Protein AF-A0A3D3V3V5-F1 (afdb_monomer)

Sequence (146 aa):
MSSFLRTRLEELLRICDLLNVEPDFNVVIVECETLKDFHSLTGRTYVIGAVYSKGIIVSQPFEVLRSKGVLEDVLLHELLHHIILLNFDLPSWMQEGLILYLTGAKPQKLSGRHKEYLLRFMREVSYEEIPLVVDRYRRRSDIESR

Secondary structure (DSSP, 8-state):
--HHHHHHHHHHHHHHHHHT-------EEEE-SSHHHHHHHH---TT--EEEETTEEEES-HHHHHHTT-HHHHHHHHHHHHHHHHHB---HHHHHHHHHHHTT--GGG--HHHHHHHHHHHHH--GGGHHHHHHTTBPPP--S--

Mean predicted aligned error: 4.62 Å

Radius of gyration: 15.77 Å; Cα contacts (8 Å, |Δi|>4): 153; chains: 1; bounding box: 37×40×43 Å

Foldseek 3Di:
DPPVLVVLVVLLVVVCVLQVHDQDPQAAEAEDPAPVVLCVVPVDDPVQAWADDDRYIYGYHLVVCVVVVCNSVNVSLNSQVVRL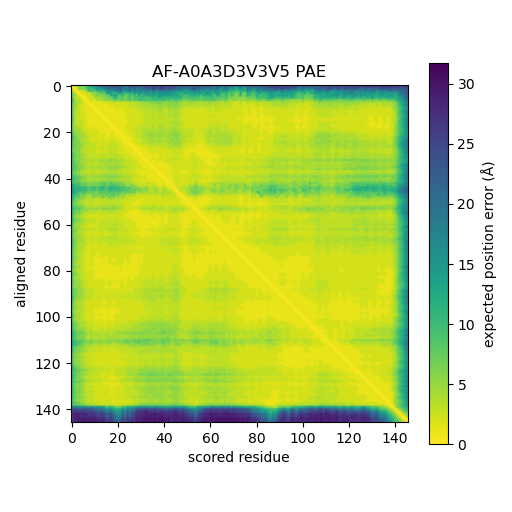VVWFPDDPLQSLLVSCVSSPHDLVPDDDSSSVSVVVNVVPDDSVCVNVVRVVGTDDPPPDDD

Solvent-accessible surface area (backbone atoms only — not comparable to full-atom values): 8501 Å² total; per-residue (Å²): 130,62,74,63,63,54,51,56,51,54,49,51,52,53,49,25,58,60,62,72,48,82,87,66,78,85,57,48,78,44,70,25,91,35,65,64,54,30,26,72,74,67,73,50,61,91,86,56,59,55,48,61,55,97,52,33,35,45,23,37,27,60,67,64,30,50,77,68,72,41,42,68,61,45,52,51,54,38,48,47,51,51,45,44,62,74,44,33,69,60,58,70,53,52,48,55,8,48,53,38,52,77,73,62,61,54,66,89,81,45,61,71,67,62,26,53,20,30,56,49,34,65,73,76,48,55,82,90,44,44,47,68,59,53,55,79,30,46,54,76,73,92,80,76,85,133

Nearest PDB structures (foldseek):
  8sfe-assembly1_b  TM=2.410E-01  e=8.607E-01  Homo sapiens
  7wz3-assembly1_b  TM=2.388E-01  e=1.989E+00  Homo sapiens
  4a0o-assembly1_N  TM=2.379E-01  e=2.683E+00  Bos taurus
  7x0a-assembly1_b  TM=1.892E-01  e=1.232E+00  Homo sapiens
  4a13-assembly1_P  TM=2.421E-01  e=6.200E+00  Bos taurus

Structure (mmCIF, N/CA/C/O backbone):
data_AF-A0A3D3V3V5-F1
#
_entry.id   AF-A0A3D3V3V5-F1
#
loop_
_atom_site.group_PDB
_atom_site.id
_atom_site.type_symbol
_atom_site.label_atom_id
_atom_site.label_alt_id
_atom_site.label_comp_id
_atom_site.label_asym_id
_atom_site.label_entity_id
_atom_site.label_seq_id
_atom_site.pdbx_PDB_ins_code
_atom_site.Cartn_x
_atom_site.Cartn_y
_atom_site.Cartn_z
_atom_site.occupancy
_atom_site.B_iso_or_equiv
_atom_site.auth_seq_id
_atom_site.auth_comp_id
_atom_site.auth_asym_id
_atom_site.auth_atom_id
_atom_site.pdbx_PDB_model_num
ATOM 1 N N . MET A 1 1 ? -18.932 11.746 -5.280 1.00 51.94 1 MET A N 1
ATOM 2 C CA . MET A 1 1 ? -17.703 11.169 -4.685 1.00 51.94 1 MET A CA 1
ATOM 3 C C . MET A 1 1 ? -16.886 12.301 -4.091 1.00 51.94 1 MET A C 1
ATOM 5 O O . MET A 1 1 ? -16.822 13.348 -4.725 1.00 51.94 1 MET A O 1
ATOM 9 N N . SER A 1 2 ? -16.328 12.139 -2.886 1.00 61.56 2 SER A N 1
ATOM 10 C CA . SER A 1 2 ? -15.428 13.151 -2.313 1.00 61.56 2 SER A CA 1
ATOM 11 C C . SER A 1 2 ? -14.221 13.347 -3.241 1.00 61.56 2 SER A C 1
ATOM 13 O O . SER A 1 2 ? -13.773 12.396 -3.884 1.00 61.56 2 SER A O 1
ATOM 15 N N . SER A 1 3 ? -13.703 14.574 -3.342 1.00 72.44 3 SER A N 1
ATOM 16 C CA . SER A 1 3 ? -12.527 14.879 -4.176 1.00 72.44 3 SER A CA 1
ATOM 17 C C . SER A 1 3 ? -11.316 14.017 -3.805 1.00 72.44 3 SER A C 1
ATOM 19 O O . SER A 1 3 ? -10.547 13.633 -4.675 1.00 72.44 3 SER A O 1
ATOM 21 N N . PHE A 1 4 ? -11.201 13.650 -2.529 1.00 68.44 4 PHE A N 1
ATOM 22 C CA . PHE A 1 4 ? -10.100 12.864 -1.985 1.00 68.44 4 PHE A CA 1
ATOM 23 C C . PHE A 1 4 ? -10.081 11.402 -2.463 1.00 68.44 4 PHE A C 1
ATOM 25 O O . PHE A 1 4 ? -9.034 10.908 -2.876 1.00 68.44 4 PHE A O 1
ATOM 32 N N . LEU A 1 5 ? -11.239 10.726 -2.500 1.00 69.25 5 LEU A N 1
ATOM 33 C CA . LEU A 1 5 ? -11.335 9.356 -3.031 1.00 69.25 5 LEU A CA 1
ATOM 34 C C . LEU A 1 5 ? -10.954 9.297 -4.511 1.00 69.25 5 LEU A C 1
ATOM 36 O O . LEU A 1 5 ? -10.309 8.350 -4.956 1.00 69.25 5 LEU A O 1
ATOM 40 N N . ARG A 1 6 ? -11.323 10.334 -5.268 1.00 79.69 6 ARG A N 1
ATOM 41 C CA . ARG A 1 6 ? -10.933 10.463 -6.670 1.00 79.69 6 ARG A CA 1
ATOM 42 C C . ARG A 1 6 ? -9.411 10.568 -6.812 1.00 79.69 6 ARG A C 1
ATOM 44 O O . ARG A 1 6 ? -8.844 9.856 -7.630 1.00 79.69 6 ARG A O 1
ATOM 51 N N . THR A 1 7 ? -8.758 11.373 -5.975 1.00 87.88 7 THR A N 1
ATOM 52 C CA . THR A 1 7 ? -7.295 11.525 -5.989 1.00 87.88 7 THR A CA 1
ATOM 53 C C . THR A 1 7 ? -6.564 10.218 -5.682 1.00 87.88 7 THR A C 1
ATOM 55 O O . THR A 1 7 ? -5.588 9.900 -6.354 1.00 87.88 7 THR A O 1
ATOM 58 N N . ARG A 1 8 ? -7.032 9.426 -4.708 1.00 90.31 8 ARG A N 1
ATOM 59 C CA . ARG A 1 8 ? -6.389 8.142 -4.367 1.00 90.31 8 AR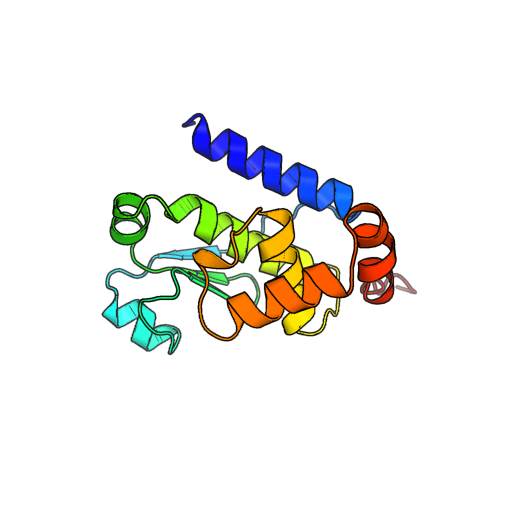G A CA 1
ATOM 60 C C . ARG A 1 8 ? -6.591 7.070 -5.436 1.00 90.31 8 ARG A C 1
ATOM 62 O O . ARG A 1 8 ? -5.680 6.288 -5.688 1.00 90.31 8 ARG A O 1
ATOM 69 N N . LEU A 1 9 ? -7.740 7.069 -6.111 1.00 91.12 9 LEU A N 1
ATOM 70 C CA . LEU A 1 9 ? -7.951 6.208 -7.275 1.00 91.12 9 LEU A CA 1
ATOM 71 C C . LEU A 1 9 ? -7.031 6.603 -8.440 1.00 91.12 9 LEU A C 1
ATOM 73 O O . LEU A 1 9 ? -6.397 5.738 -9.031 1.00 91.12 9 LEU A O 1
ATOM 77 N N . GLU A 1 10 ? -6.918 7.897 -8.744 1.00 93.94 10 GLU A N 1
ATOM 78 C CA . GLU A 1 10 ? -5.994 8.406 -9.770 1.00 93.94 10 GLU A CA 1
ATOM 79 C C . GLU A 1 10 ? -4.533 8.040 -9.445 1.00 93.94 10 GLU A C 1
ATOM 81 O O . GLU A 1 10 ? -3.772 7.658 -10.334 1.00 93.94 10 GLU A O 1
ATOM 86 N N . GLU A 1 11 ? -4.149 8.082 -8.167 1.00 95.50 11 GLU A N 1
ATOM 87 C CA . GLU A 1 11 ? -2.832 7.642 -7.708 1.00 95.50 11 GLU A CA 1
ATOM 88 C C . GLU A 1 11 ? -2.598 6.141 -7.912 1.00 95.50 11 GLU A C 1
ATOM 90 O O . GLU A 1 11 ? -1.544 5.773 -8.429 1.00 95.50 11 GLU A O 1
ATOM 95 N N . LEU A 1 12 ? -3.568 5.288 -7.562 1.00 96.50 12 LEU A N 1
ATOM 96 C CA . LEU A 1 12 ? -3.493 3.846 -7.815 1.00 96.50 12 LEU A CA 1
ATOM 97 C C . LEU A 1 12 ? -3.316 3.561 -9.307 1.00 96.50 12 LEU A C 1
ATOM 99 O O . LEU A 1 12 ?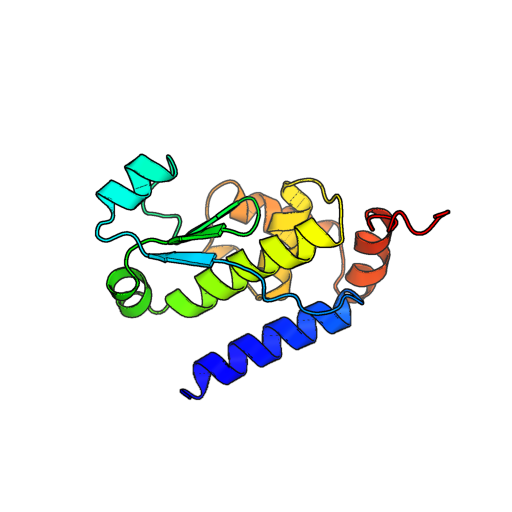 -2.422 2.809 -9.679 1.00 96.50 12 LEU A O 1
ATOM 103 N N . LEU A 1 13 ? -4.124 4.198 -10.159 1.00 96.88 13 LEU A N 1
ATOM 104 C CA . LEU A 1 13 ? -4.057 4.009 -11.610 1.00 96.88 13 LEU A CA 1
ATOM 105 C C . LEU A 1 13 ? -2.697 4.430 -12.177 1.00 96.88 13 LEU A C 1
ATOM 107 O O . LEU A 1 13 ? -2.120 3.705 -12.982 1.00 96.88 13 LEU A O 1
ATOM 111 N N . ARG A 1 14 ? -2.141 5.552 -11.706 1.00 97.25 14 ARG A N 1
ATOM 112 C CA . ARG A 1 14 ? -0.784 5.994 -12.067 1.00 97.25 14 ARG A CA 1
ATOM 113 C C . ARG A 1 14 ? 0.285 4.986 -11.635 1.00 97.25 14 ARG A C 1
ATOM 115 O O . ARG A 1 14 ? 1.269 4.800 -12.343 1.00 97.25 14 ARG A O 1
ATOM 122 N N . ILE A 1 15 ? 0.124 4.364 -10.467 1.00 97.94 15 ILE A N 1
ATOM 123 C CA . ILE A 1 15 ? 1.048 3.328 -9.994 1.00 97.94 15 ILE A CA 1
ATOM 124 C C . ILE A 1 15 ? 0.931 2.068 -10.859 1.00 97.94 15 ILE A C 1
ATOM 126 O O . ILE A 1 15 ? 1.959 1.524 -11.251 1.00 97.94 15 ILE A O 1
ATOM 130 N N . CYS A 1 16 ? -0.281 1.628 -11.203 1.00 97.88 16 CYS A N 1
ATOM 131 C CA . CYS A 1 16 ? -0.484 0.501 -12.116 1.00 97.88 16 CYS A CA 1
ATOM 132 C C . CYS A 1 16 ? 0.184 0.737 -13.478 1.00 97.88 16 CYS A C 1
ATOM 134 O O . CYS A 1 16 ? 0.910 -0.132 -13.956 1.00 97.88 16 CYS A O 1
ATOM 136 N N . ASP A 1 17 ? 0.013 1.935 -14.043 1.00 97.94 17 ASP A N 1
ATOM 137 C CA . ASP A 1 17 ? 0.652 2.350 -15.297 1.00 97.94 17 ASP A CA 1
ATOM 138 C C . ASP A 1 17 ? 2.188 2.305 -15.199 1.00 97.94 17 ASP A C 1
ATOM 140 O O . ASP A 1 17 ? 2.846 1.662 -16.015 1.00 97.94 17 ASP A O 1
ATOM 144 N N . LEU A 1 18 ? 2.770 2.869 -14.129 1.00 97.75 18 LEU A N 1
ATOM 145 C CA . LEU A 1 18 ? 4.217 2.806 -13.874 1.00 97.75 18 LEU A CA 1
ATOM 146 C C . LEU A 1 18 ? 4.741 1.362 -13.803 1.00 97.75 18 LEU A C 1
ATOM 148 O O . LEU A 1 18 ? 5.838 1.074 -14.279 1.00 97.75 18 LEU A O 1
ATOM 152 N N . LEU A 1 19 ? 3.983 0.456 -13.183 1.00 97.12 19 LEU A N 1
ATOM 153 C CA . LEU A 1 19 ? 4.366 -0.950 -13.022 1.00 97.12 19 LEU A CA 1
ATOM 154 C C . LEU A 1 19 ? 4.038 -1.806 -14.261 1.00 97.12 19 LEU A C 1
ATOM 156 O O . LEU A 1 19 ? 4.411 -2.986 -14.306 1.00 97.12 19 LEU A O 1
ATOM 160 N N . ASN A 1 20 ? 3.378 -1.223 -15.267 1.00 96.38 20 ASN A N 1
ATOM 161 C CA . ASN A 1 20 ? 2.867 -1.905 -16.452 1.00 96.38 20 ASN A CA 1
ATOM 162 C C . ASN A 1 20 ? 2.017 -3.134 -16.069 1.00 96.38 20 ASN A C 1
ATOM 164 O O . ASN A 1 20 ? 2.355 -4.281 -16.392 1.00 96.38 20 ASN A O 1
ATOM 168 N N . VAL A 1 21 ? 0.966 -2.890 -15.281 1.00 96.31 21 VAL A N 1
ATOM 169 C CA . VAL A 1 21 ? -0.026 -3.887 -14.850 1.00 96.31 21 VAL A CA 1
ATOM 170 C C . VAL A 1 21 ? -1.434 -3.313 -14.956 1.00 96.31 21 VAL A C 1
ATOM 172 O O . VAL A 1 21 ? -1.641 -2.114 -14.780 1.00 96.31 21 VAL A O 1
ATOM 175 N N . GLU A 1 22 ? -2.414 -4.182 -15.186 1.00 94.88 22 GLU A N 1
ATOM 176 C CA . GLU A 1 22 ? -3.821 -3.792 -15.129 1.00 94.88 22 GLU A CA 1
ATOM 177 C C . GLU A 1 22 ? -4.271 -3.621 -13.666 1.00 94.88 22 GLU A C 1
ATOM 179 O O . GLU A 1 22 ? -3.887 -4.423 -12.804 1.00 94.88 22 GLU A O 1
ATOM 184 N N . PRO A 1 23 ? -5.078 -2.593 -13.346 1.00 94.88 23 PRO A N 1
ATOM 185 C CA . PRO A 1 23 ? -5.670 -2.462 -12.023 1.00 94.88 23 PRO A CA 1
ATOM 186 C C . PRO A 1 23 ? -6.670 -3.598 -11.766 1.00 94.88 23 PRO A C 1
ATOM 188 O O . PRO A 1 23 ? -7.545 -3.869 -12.587 1.00 94.88 23 PRO A O 1
ATOM 191 N N . ASP A 1 24 ? -6.581 -4.212 -10.587 1.00 94.44 24 ASP A N 1
ATOM 192 C CA . ASP A 1 24 ? -7.525 -5.227 -10.116 1.00 94.44 24 ASP A CA 1
ATOM 193 C C . ASP A 1 24 ? -8.153 -4.767 -8.792 1.00 94.44 24 ASP A C 1
ATOM 195 O O . ASP A 1 24 ? -7.456 -4.385 -7.847 1.00 94.44 24 ASP A O 1
ATOM 199 N N . PHE A 1 25 ? -9.487 -4.762 -8.751 1.00 93.12 25 PHE A N 1
ATOM 200 C CA . PHE A 1 25 ? -10.294 -4.362 -7.595 1.00 93.12 25 PHE A CA 1
ATOM 201 C C . PHE A 1 25 ? -11.118 -5.524 -7.028 1.00 93.12 25 PHE A C 1
ATOM 203 O O . PHE A 1 25 ? -12.047 -5.299 -6.250 1.00 93.12 25 PHE A O 1
ATOM 210 N N . ASN A 1 26 ? -10.809 -6.763 -7.414 1.00 95.19 26 ASN A N 1
ATOM 211 C CA . ASN A 1 26 ? -11.453 -7.971 -6.921 1.00 95.19 26 ASN A CA 1
ATOM 212 C C . ASN A 1 26 ? -10.939 -8.320 -5.517 1.00 95.19 26 ASN A C 1
ATOM 214 O O . ASN A 1 26 ? -10.261 -9.323 -5.281 1.00 95.19 26 ASN A O 1
ATOM 218 N N . VAL A 1 27 ? -11.276 -7.443 -4.574 1.00 96.06 27 VAL A N 1
ATOM 219 C CA . VAL A 1 27 ? -10.981 -7.579 -3.155 1.00 96.06 27 VAL A CA 1
ATOM 220 C C . VAL A 1 27 ? -12.249 -7.428 -2.329 1.00 96.06 27 VAL A C 1
ATOM 222 O O . VAL A 1 27 ? -13.131 -6.624 -2.629 1.00 96.06 27 VAL A O 1
ATOM 225 N N . VAL A 1 28 ? -12.320 -8.176 -1.235 1.00 97.50 28 VAL A N 1
ATOM 226 C CA . VAL A 1 28 ? -13.353 -8.018 -0.212 1.00 97.50 28 VAL A CA 1
ATOM 227 C C . VAL A 1 28 ? -12.769 -7.210 0.935 1.00 97.50 28 VAL A C 1
ATOM 229 O O . VAL A 1 28 ? -11.735 -7.581 1.487 1.00 97.50 28 VAL A O 1
ATOM 232 N N . ILE A 1 29 ? -13.435 -6.124 1.322 1.00 97.06 29 ILE A N 1
ATOM 233 C CA . ILE A 1 29 ? -13.046 -5.338 2.494 1.00 97.06 29 ILE A CA 1
ATOM 234 C C . ILE A 1 29 ? -13.953 -5.720 3.662 1.00 97.06 29 ILE A C 1
ATOM 236 O O . ILE A 1 29 ? -15.173 -5.602 3.573 1.00 97.06 29 ILE A O 1
ATOM 240 N N . VAL A 1 30 ? -13.341 -6.177 4.751 1.00 97.25 30 VAL A N 1
ATOM 241 C CA . VAL A 1 30 ? -14.001 -6.515 6.012 1.00 97.25 30 VAL A CA 1
ATOM 242 C C . VAL A 1 30 ? -13.603 -5.474 7.048 1.00 97.25 30 VAL A C 1
ATOM 244 O O . VAL A 1 30 ? -12.474 -5.464 7.542 1.00 97.25 30 VAL A O 1
ATOM 247 N N . GLU A 1 31 ? -14.542 -4.595 7.372 1.00 97.62 31 GLU A N 1
ATOM 248 C CA . GLU A 1 31 ? -14.412 -3.657 8.480 1.00 97.62 31 GLU A CA 1
ATOM 249 C C . GLU A 1 31 ? -14.692 -4.383 9.802 1.00 97.62 31 GLU A C 1
ATOM 251 O O . GLU A 1 31 ? -15.769 -4.949 9.993 1.00 97.62 31 GLU A O 1
ATOM 256 N N . CYS A 1 32 ? -13.728 -4.375 10.725 1.00 96.94 32 CYS A N 1
ATOM 257 C CA . CYS A 1 32 ? -13.957 -4.870 12.079 1.00 96.94 32 CYS A CA 1
ATOM 258 C C . CYS A 1 32 ? -14.789 -3.873 12.891 1.00 96.94 32 CYS A C 1
ATOM 260 O O . CYS A 1 32 ? -14.563 -2.668 12.812 1.00 96.94 32 CYS A O 1
ATOM 262 N N . GLU A 1 33 ? -15.676 -4.384 13.746 1.00 96.00 33 GLU A N 1
ATOM 263 C CA . GLU A 1 33 ? -16.513 -3.560 14.628 1.00 96.00 33 GLU A CA 1
ATOM 264 C C . GLU A 1 33 ? -15.681 -2.843 15.699 1.00 96.00 33 GLU A C 1
ATOM 266 O O . GLU A 1 33 ? -15.890 -1.663 15.987 1.00 96.00 33 GLU A O 1
ATOM 271 N N . THR A 1 34 ? -14.680 -3.527 16.263 1.00 96.38 34 THR A N 1
ATOM 272 C CA . THR A 1 34 ? -13.798 -2.949 17.280 1.00 96.38 34 THR A CA 1
ATOM 273 C C . THR A 1 34 ? -12.316 -3.161 16.975 1.00 96.38 34 THR A C 1
ATOM 275 O O . THR A 1 34 ? -11.906 -4.066 16.244 1.00 96.38 34 THR A O 1
ATOM 278 N N . LEU A 1 35 ? -11.462 -2.346 17.610 1.00 95.12 35 LEU A N 1
ATOM 279 C CA . LEU A 1 35 ? -10.010 -2.564 17.596 1.00 95.12 35 LEU A CA 1
ATOM 280 C C . LEU A 1 35 ? -9.632 -3.935 18.167 1.00 95.12 35 LEU A C 1
ATOM 282 O O . LEU A 1 35 ? -8.682 -4.557 17.694 1.00 95.12 35 LEU A O 1
ATOM 286 N N . LYS A 1 36 ? -10.389 -4.421 19.157 1.00 95.81 36 LYS A N 1
ATOM 287 C CA . LYS A 1 36 ? -10.168 -5.734 19.760 1.00 95.81 36 LYS A CA 1
ATOM 288 C C . LYS A 1 36 ? -10.409 -6.847 18.742 1.00 95.81 36 LYS A C 1
ATOM 290 O O . LYS A 1 36 ? -9.553 -7.716 18.622 1.00 95.81 36 LYS A O 1
ATOM 295 N N . ASP A 1 37 ? -11.500 -6.782 17.981 1.00 94.50 37 ASP A N 1
ATOM 296 C CA . ASP A 1 37 ? -11.806 -7.778 16.944 1.00 94.50 37 ASP A CA 1
ATOM 297 C C . ASP A 1 37 ? -10.735 -7.779 15.857 1.00 94.50 37 ASP A C 1
ATOM 299 O O . ASP A 1 37 ? -10.249 -8.838 15.463 1.00 94.50 37 ASP A O 1
ATOM 303 N N . PHE A 1 38 ? -10.278 -6.591 15.449 1.00 96.31 38 PHE A N 1
ATOM 304 C CA . PHE A 1 38 ? -9.157 -6.460 14.523 1.00 96.31 38 PHE A CA 1
ATOM 305 C C . PHE A 1 38 ? -7.892 -7.156 15.040 1.00 96.31 38 PHE A C 1
ATOM 307 O O . PHE A 1 38 ? -7.270 -7.927 14.306 1.00 96.31 38 PHE A O 1
ATOM 314 N N . HIS A 1 39 ? -7.513 -6.933 16.301 1.00 95.00 39 HIS A N 1
ATOM 315 C CA . HIS A 1 39 ? -6.362 -7.614 16.895 1.00 95.00 39 HIS A CA 1
ATOM 316 C C . HIS A 1 39 ? -6.567 -9.128 16.985 1.00 95.00 39 HIS A C 1
ATOM 318 O O . HIS A 1 39 ? -5.662 -9.882 16.634 1.00 95.00 39 HIS A O 1
ATOM 324 N N . SER A 1 40 ? -7.750 -9.579 17.406 1.00 93.94 40 SER A N 1
ATOM 325 C CA . SER A 1 40 ? -8.079 -11.002 17.507 1.00 93.94 40 SER A CA 1
ATOM 326 C C . SER A 1 40 ? -8.040 -11.718 16.155 1.00 93.94 40 SER A C 1
ATOM 328 O O . SER A 1 40 ? -7.558 -12.845 16.092 1.00 93.94 40 SER A O 1
ATOM 330 N N . LEU A 1 41 ? -8.498 -11.074 15.078 1.00 92.62 41 LEU A N 1
ATOM 331 C CA . LEU A 1 41 ? -8.519 -11.654 13.732 1.00 92.62 41 LEU A CA 1
ATOM 332 C C . LEU A 1 41 ? -7.151 -11.622 13.040 1.00 92.62 41 LEU A C 1
ATOM 334 O O . LEU A 1 41 ? -6.808 -12.551 12.314 1.00 92.62 41 LEU A O 1
ATOM 338 N N . THR A 1 42 ? -6.368 -10.558 13.237 1.00 92.19 42 THR A N 1
ATOM 339 C CA . THR A 1 42 ? -5.137 -10.323 12.456 1.00 92.19 42 THR A CA 1
ATOM 340 C C . THR A 1 42 ? -3.842 -10.576 13.229 1.00 92.19 42 THR A C 1
ATOM 342 O O . THR A 1 42 ? -2.767 -10.649 12.630 1.00 92.19 42 THR A O 1
ATOM 345 N N . GLY A 1 43 ? -3.902 -10.637 14.562 1.00 91.50 43 GLY A N 1
ATOM 346 C CA . GLY A 1 43 ? -2.731 -10.652 15.442 1.00 91.50 43 GLY A CA 1
ATOM 347 C C . GLY A 1 43 ? -1.911 -9.354 15.426 1.00 91.50 43 GLY A C 1
ATOM 348 O O . GLY A 1 43 ? -0.827 -9.306 16.011 1.00 91.50 43 GLY A O 1
ATOM 349 N N . ARG A 1 44 ? -2.374 -8.292 14.749 1.00 89.56 44 ARG A N 1
ATOM 350 C CA . ARG A 1 44 ? -1.640 -7.022 14.628 1.00 89.56 44 ARG A CA 1
ATOM 351 C C . ARG A 1 44 ? -1.950 -6.072 15.774 1.00 89.56 44 ARG A C 1
ATOM 353 O O . ARG A 1 44 ? -3.038 -6.081 16.341 1.00 89.56 44 ARG A O 1
ATOM 360 N N . THR A 1 45 ? -0.977 -5.233 16.118 1.00 84.81 45 THR A N 1
ATOM 361 C CA . THR A 1 45 ? -1.175 -4.140 17.076 1.00 84.81 45 THR A CA 1
ATOM 362 C C . THR A 1 45 ? -1.962 -2.997 16.429 1.00 84.81 45 THR A C 1
ATOM 364 O O . THR A 1 45 ? -2.023 -2.881 15.205 1.00 84.81 45 THR A O 1
ATOM 367 N N . TYR A 1 46 ? -2.513 -2.093 17.242 1.00 83.75 46 TYR A N 1
ATOM 368 C CA . TYR A 1 46 ? -3.359 -0.979 16.776 1.00 83.75 46 TYR A CA 1
ATOM 369 C C . TYR A 1 46 ? -2.624 0.112 15.977 1.00 83.75 46 TYR A C 1
ATOM 371 O O . TYR A 1 46 ? -3.235 1.101 15.569 1.00 83.75 46 TYR A O 1
ATOM 379 N N . VAL A 1 47 ? -1.318 -0.061 15.751 1.00 83.12 47 VAL A N 1
ATOM 380 C CA . VAL A 1 47 ? -0.508 0.784 14.862 1.00 83.12 47 VAL A CA 1
ATOM 381 C C . VAL A 1 47 ? -0.803 0.471 13.390 1.00 83.12 47 VAL A C 1
ATOM 383 O O . VAL A 1 47 ? -0.666 1.348 12.545 1.00 83.12 47 VAL A O 1
ATOM 386 N N . ILE A 1 48 ? -1.235 -0.756 13.084 1.00 87.69 48 ILE A N 1
ATOM 387 C CA . ILE A 1 48 ? -1.553 -1.210 11.726 1.00 87.69 48 ILE A CA 1
ATOM 388 C C . ILE A 1 48 ? -3.037 -0.989 11.444 1.00 87.69 48 ILE A C 1
ATOM 390 O O . ILE A 1 48 ? -3.875 -1.530 12.161 1.00 87.69 48 ILE A O 1
ATOM 394 N N . GLY A 1 49 ? -3.360 -0.194 10.422 1.00 91.19 49 GLY A N 1
ATOM 395 C CA . GLY A 1 49 ? -4.740 0.190 10.105 1.00 91.19 49 GLY A CA 1
ATOM 396 C C . GLY A 1 49 ? -5.557 -0.895 9.400 1.00 91.19 49 GLY A C 1
ATOM 397 O O . GLY A 1 49 ? -6.761 -0.985 9.630 1.00 91.19 49 GLY A O 1
ATOM 398 N N . ALA A 1 50 ? -4.915 -1.721 8.576 1.00 95.62 50 ALA A N 1
ATOM 399 C CA . ALA A 1 50 ? -5.529 -2.841 7.874 1.00 95.62 50 ALA A CA 1
ATOM 400 C C . ALA A 1 50 ? -4.467 -3.880 7.483 1.00 95.62 50 ALA A C 1
ATOM 402 O O . ALA A 1 50 ? -3.277 -3.658 7.692 1.00 95.62 50 ALA A O 1
ATOM 403 N N . VAL A 1 51 ? -4.908 -5.038 6.995 1.00 95.62 51 VAL A N 1
ATOM 404 C CA . VAL A 1 51 ? -4.042 -6.098 6.472 1.00 95.62 51 VAL A CA 1
ATOM 405 C C . VAL A 1 51 ? -4.707 -6.745 5.268 1.00 95.62 51 VAL A C 1
ATOM 407 O O . VAL A 1 51 ? -5.838 -7.225 5.366 1.00 95.62 51 VAL A O 1
ATOM 410 N N . TYR A 1 52 ? -3.973 -6.838 4.168 1.00 96.50 52 TYR A N 1
ATOM 411 C CA . TYR A 1 52 ? -4.324 -7.648 3.016 1.00 96.50 52 TYR A CA 1
ATOM 412 C C . TYR A 1 52 ? -3.857 -9.105 3.160 1.00 96.50 52 TYR A C 1
ATOM 414 O O . TYR A 1 52 ? -2.720 -9.395 3.542 1.00 96.50 52 TYR A O 1
ATOM 422 N N . SER A 1 53 ? -4.723 -10.046 2.783 1.00 93.50 53 SER A N 1
ATOM 423 C CA . SER A 1 53 ? -4.384 -11.455 2.584 1.00 93.50 53 SER A CA 1
ATOM 424 C C . SER A 1 53 ? -5.355 -12.113 1.603 1.00 93.50 53 SER A C 1
ATOM 426 O O . SER A 1 53 ? -6.559 -12.137 1.841 1.00 93.50 53 SER A O 1
ATOM 428 N N . LYS A 1 54 ? -4.829 -12.692 0.514 1.00 91.38 54 LYS A N 1
ATOM 429 C CA . LYS A 1 54 ? -5.571 -13.548 -0.4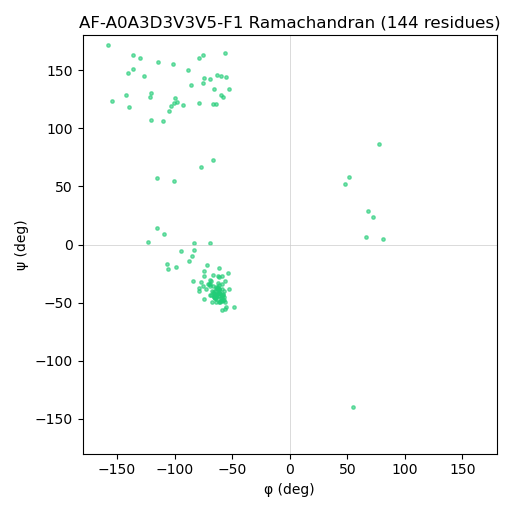39 1.00 91.38 54 LYS A CA 1
ATOM 430 C C . LYS A 1 54 ? -6.921 -12.964 -0.905 1.00 91.38 54 LYS A C 1
ATOM 432 O O . LYS A 1 54 ? -7.946 -13.632 -0.819 1.00 91.38 54 LYS A O 1
ATOM 437 N N . GLY A 1 55 ? -6.920 -11.723 -1.390 1.00 95.00 55 GLY A N 1
ATOM 438 C CA . GLY A 1 55 ? -8.134 -11.056 -1.879 1.00 95.00 55 GLY A CA 1
ATOM 439 C C . GLY A 1 55 ? -9.016 -10.448 -0.784 1.00 95.00 55 GLY A C 1
ATOM 440 O O . GLY A 1 55 ? -10.091 -9.947 -1.089 1.00 95.00 55 GLY A O 1
ATOM 441 N N . ILE A 1 56 ? -8.590 -10.469 0.482 1.00 97.38 56 ILE A N 1
ATOM 442 C CA . ILE A 1 56 ? -9.347 -9.902 1.602 1.00 97.38 56 ILE A CA 1
ATOM 443 C C . ILE A 1 56 ? -8.511 -8.821 2.282 1.00 97.38 56 ILE A C 1
ATOM 445 O O . ILE A 1 56 ? -7.357 -9.060 2.632 1.00 97.38 56 ILE A O 1
ATOM 449 N N . ILE A 1 57 ? -9.104 -7.651 2.498 1.00 97.88 57 ILE A N 1
ATOM 450 C CA . ILE A 1 57 ? -8.560 -6.580 3.333 1.00 97.88 57 ILE A CA 1
ATOM 451 C C . ILE A 1 57 ? -9.355 -6.571 4.634 1.00 97.88 57 ILE A C 1
ATOM 453 O O . ILE A 1 57 ? -10.547 -6.278 4.626 1.00 97.88 57 ILE A O 1
ATOM 457 N N . VAL A 1 58 ? -8.706 -6.877 5.753 1.00 97.81 58 VAL A N 1
ATOM 458 C CA . VAL A 1 58 ? -9.304 -6.746 7.089 1.00 97.81 58 VAL A CA 1
ATOM 459 C C . VAL A 1 58 ? -8.837 -5.425 7.683 1.00 97.81 58 VAL A C 1
ATOM 461 O O . VAL A 1 58 ? -7.630 -5.219 7.799 1.00 97.81 58 VAL A O 1
ATOM 464 N N . SER A 1 59 ? -9.748 -4.529 8.061 1.00 97.88 59 SER A N 1
ATOM 465 C CA . SER A 1 59 ? -9.405 -3.205 8.595 1.00 97.88 59 SER A CA 1
ATOM 466 C C . SER A 1 59 ? -9.819 -3.019 10.052 1.00 97.88 59 SER A C 1
ATOM 468 O O . SER A 1 59 ? -10.755 -3.648 10.544 1.00 97.88 59 SER A O 1
ATOM 470 N N . GLN A 1 60 ? -9.160 -2.085 10.741 1.00 97.69 60 GLN A N 1
ATOM 471 C CA . GLN A 1 60 ? -9.740 -1.430 11.917 1.00 97.69 60 GLN A CA 1
ATOM 472 C C . GLN A 1 60 ? -11.092 -0.775 11.551 1.00 97.69 60 GLN A C 1
ATOM 474 O O . GLN A 1 60 ? -11.347 -0.554 10.359 1.00 97.69 60 GLN A O 1
ATOM 479 N N . PRO A 1 61 ? -11.927 -0.400 12.542 1.00 97.44 61 PRO A N 1
ATOM 480 C CA . PRO A 1 61 ? -13.159 0.335 12.271 1.00 97.44 61 PRO A CA 1
ATOM 481 C C . PRO A 1 61 ? -12.876 1.587 11.433 1.00 97.44 61 PRO A C 1
ATOM 483 O O . PRO A 1 61 ? -11.955 2.359 11.738 1.00 97.44 61 PRO A O 1
ATOM 486 N N . PHE A 1 62 ? -13.664 1.823 10.388 1.00 97.38 62 PHE A N 1
ATOM 487 C CA . PHE A 1 62 ? -13.460 2.943 9.475 1.00 97.38 62 PHE A CA 1
ATOM 488 C C . PHE A 1 62 ? -13.587 4.277 10.189 1.00 97.38 62 PHE A C 1
ATOM 490 O O . PHE A 1 62 ? -12.855 5.205 9.859 1.00 97.38 62 PHE A O 1
ATOM 497 N N . GLU A 1 63 ? -14.444 4.389 11.199 1.00 96.81 63 GLU A N 1
ATOM 498 C CA . GLU A 1 63 ? -14.566 5.609 12.001 1.00 96.81 63 GLU A CA 1
ATOM 499 C C . GLU A 1 63 ? -13.254 5.960 12.726 1.00 96.81 63 GLU A C 1
ATOM 501 O O . GLU A 1 63 ? -12.832 7.122 12.754 1.00 96.81 63 GLU A O 1
ATOM 506 N N . VAL A 1 64 ? -12.536 4.952 13.234 1.00 96.19 64 VAL A N 1
ATOM 507 C CA . VAL A 1 64 ? -11.215 5.139 13.856 1.00 96.19 64 VAL A CA 1
ATOM 508 C C . VAL A 1 64 ? -10.185 5.594 12.822 1.00 96.19 64 VAL A C 1
ATOM 510 O O . VAL A 1 64 ? -9.369 6.470 13.106 1.00 96.19 64 VAL A O 1
ATOM 513 N N . LEU A 1 65 ? -10.212 5.037 11.612 1.00 96.12 65 LEU A N 1
ATOM 514 C CA . LEU A 1 65 ? -9.276 5.426 10.555 1.00 96.12 65 LEU A CA 1
ATOM 515 C C . LEU A 1 65 ? -9.600 6.813 9.971 1.00 96.12 65 LEU A C 1
ATOM 517 O O . LEU A 1 65 ? -8.687 7.605 9.728 1.00 96.12 65 LEU A O 1
ATOM 521 N N . ARG A 1 66 ? -10.887 7.149 9.810 1.00 95.81 66 ARG A N 1
ATOM 522 C CA . ARG A 1 66 ? -11.361 8.465 9.346 1.00 95.81 66 ARG A CA 1
ATOM 523 C C . ARG A 1 66 ? -11.038 9.566 10.342 1.00 95.81 66 ARG A C 1
ATOM 525 O O . ARG A 1 66 ? -10.547 10.610 9.933 1.00 95.81 66 ARG A O 1
ATOM 532 N N . SER A 1 67 ? -11.252 9.335 11.639 1.00 95.88 67 SER A N 1
ATOM 533 C CA . SER A 1 67 ? -10.916 10.323 12.680 1.00 95.88 67 SER A CA 1
ATOM 534 C C . SER A 1 67 ? -9.417 10.640 12.740 1.00 95.88 67 SER A C 1
ATOM 536 O O . SER A 1 67 ? -9.037 11.751 13.100 1.00 95.88 67 SER A O 1
ATOM 538 N N . LYS A 1 68 ? -8.564 9.694 12.328 1.00 93.25 68 LYS A N 1
ATOM 539 C CA . LYS A 1 68 ? -7.115 9.885 12.164 1.00 93.25 68 LYS A CA 1
ATOM 540 C C . LYS A 1 68 ? -6.722 10.472 10.800 1.00 93.25 68 LYS A C 1
ATOM 542 O O . LYS A 1 68 ? -5.558 10.817 10.620 1.00 93.25 68 LYS A O 1
ATOM 547 N N . GLY A 1 69 ? -7.656 10.567 9.851 1.00 93.00 69 GLY A N 1
ATOM 548 C CA . GLY A 1 69 ? -7.406 11.035 8.486 1.00 93.00 69 GLY A CA 1
ATOM 549 C C . GLY A 1 69 ? -6.541 10.090 7.648 1.00 93.00 69 GLY A C 1
ATOM 550 O O . GLY A 1 69 ? -5.800 10.563 6.795 1.00 93.00 69 GLY A O 1
ATOM 551 N N . VAL A 1 70 ? -6.585 8.778 7.918 1.00 93.56 70 VAL A N 1
ATOM 552 C CA . VAL A 1 70 ? -5.713 7.775 7.265 1.00 93.56 70 VAL A CA 1
ATOM 553 C C . VAL A 1 70 ? -6.474 6.650 6.564 1.00 93.56 70 VAL A C 1
ATOM 555 O O . VAL A 1 70 ? -5.838 5.732 6.059 1.00 93.56 70 VAL A O 1
ATOM 558 N N . LEU A 1 71 ? -7.813 6.671 6.549 1.00 94.88 71 LEU A N 1
ATOM 559 C CA . LEU A 1 71 ? -8.611 5.571 5.991 1.00 94.88 71 LEU A CA 1
ATOM 560 C C . LEU A 1 71 ? -8.227 5.271 4.540 1.00 94.88 71 LEU A C 1
ATOM 562 O O . LEU A 1 71 ? -7.907 4.134 4.209 1.00 94.88 71 LEU A O 1
ATOM 566 N N . GLU A 1 72 ? -8.254 6.279 3.680 1.00 94.25 72 GLU A N 1
ATOM 567 C CA . GLU A 1 72 ? -8.019 6.098 2.254 1.00 94.25 72 GLU A CA 1
ATOM 568 C C . GLU A 1 72 ? -6.562 5.723 1.960 1.00 94.25 72 GLU A C 1
ATOM 570 O O . GLU A 1 72 ? -6.320 4.903 1.082 1.00 94.25 72 GLU A O 1
ATOM 575 N N . ASP A 1 73 ? -5.605 6.262 2.721 1.00 94.00 73 ASP A N 1
ATOM 576 C CA . ASP A 1 73 ? -4.180 5.930 2.594 1.00 94.00 73 ASP A CA 1
ATOM 577 C C . ASP A 1 73 ? -3.923 4.468 2.976 1.00 94.00 73 ASP A C 1
ATOM 579 O O . ASP A 1 73 ? -3.193 3.761 2.286 1.00 94.00 73 ASP A O 1
ATOM 583 N N . VAL A 1 74 ? -4.576 3.996 4.043 1.00 95.31 74 VAL A N 1
ATOM 584 C CA . VAL A 1 74 ? -4.531 2.594 4.471 1.00 95.31 74 VAL A CA 1
ATOM 585 C C . VAL A 1 74 ? -5.158 1.687 3.413 1.00 95.31 74 VAL A C 1
ATOM 587 O O . VAL A 1 74 ? -4.558 0.683 3.045 1.00 95.31 74 VAL A O 1
ATOM 590 N N . LEU A 1 75 ? -6.336 2.029 2.883 1.00 96.06 75 LEU A N 1
ATOM 591 C CA . LEU A 1 75 ? -6.978 1.208 1.851 1.00 96.06 75 LEU A CA 1
ATOM 592 C C . LEU A 1 75 ? -6.168 1.175 0.548 1.00 96.06 75 LEU A C 1
ATOM 594 O O . LEU A 1 75 ? -6.047 0.112 -0.054 1.00 96.06 75 LEU A O 1
ATOM 598 N N . LEU A 1 76 ? -5.582 2.304 0.132 1.00 96.50 76 LEU A N 1
ATOM 599 C CA . LEU A 1 76 ? -4.680 2.360 -1.020 1.00 96.50 76 LEU A CA 1
ATOM 600 C C . LEU A 1 76 ? -3.463 1.451 -0.814 1.00 96.50 76 LEU A C 1
ATOM 602 O O . LEU A 1 76 ? -3.117 0.687 -1.712 1.00 96.50 76 LEU A O 1
ATOM 606 N N . HIS A 1 77 ? -2.842 1.500 0.368 1.00 97.00 77 HIS A N 1
ATOM 607 C CA . HIS A 1 77 ? -1.703 0.647 0.722 1.00 97.00 77 HIS A CA 1
ATOM 608 C C . HIS A 1 77 ? -2.041 -0.843 0.571 1.00 97.00 77 HIS A C 1
ATOM 610 O O . HIS A 1 77 ? -1.328 -1.584 -0.107 1.00 97.00 77 HIS A O 1
ATOM 616 N N . GLU A 1 78 ? -3.173 -1.279 1.128 1.00 97.56 78 GLU A N 1
ATOM 617 C CA . GLU A 1 78 ? -3.601 -2.681 1.053 1.00 97.56 78 GLU A CA 1
ATOM 618 C C . GLU A 1 78 ? -4.045 -3.112 -0.357 1.00 97.56 78 GLU A C 1
ATOM 620 O O . GLU A 1 78 ? -3.787 -4.244 -0.774 1.00 97.56 78 GLU A O 1
ATOM 625 N N . LEU A 1 79 ? -4.660 -2.217 -1.135 1.00 97.25 79 LEU A N 1
ATOM 626 C CA . LEU A 1 79 ? -4.968 -2.471 -2.547 1.00 97.25 79 LEU A CA 1
ATOM 627 C C . LEU A 1 79 ? -3.697 -2.638 -3.388 1.00 97.25 79 LEU A C 1
ATOM 629 O O . LEU A 1 79 ? -3.638 -3.500 -4.264 1.00 97.25 79 LEU A O 1
ATOM 633 N N . LEU A 1 80 ? -2.647 -1.865 -3.107 1.00 97.88 80 LEU A N 1
ATOM 634 C CA . LEU A 1 80 ? -1.362 -2.036 -3.782 1.00 97.88 80 LEU A CA 1
ATOM 635 C C . LEU A 1 80 ? -0.706 -3.370 -3.412 1.00 97.88 80 LEU A C 1
ATOM 637 O O . LEU A 1 80 ? -0.128 -4.015 -4.287 1.00 97.88 80 LEU A O 1
ATOM 641 N N . HIS A 1 81 ? -0.849 -3.848 -2.168 1.00 97.81 81 HIS A N 1
ATOM 642 C CA . HIS A 1 81 ? -0.434 -5.212 -1.824 1.00 97.81 81 HIS A CA 1
ATOM 643 C C . HIS A 1 81 ? -1.140 -6.260 -2.685 1.00 97.81 81 HIS A C 1
ATOM 645 O O . HIS A 1 81 ? -0.473 -7.182 -3.160 1.00 97.81 81 HIS A O 1
ATOM 651 N N . HIS A 1 82 ? -2.450 -6.118 -2.906 1.00 97.31 82 HIS A N 1
ATOM 652 C CA . HIS A 1 82 ? -3.216 -7.007 -3.778 1.00 97.31 82 HIS A CA 1
ATOM 653 C C . HIS A 1 82 ? -2.666 -7.026 -5.208 1.00 97.31 82 HIS A C 1
ATOM 655 O O . HIS A 1 82 ? -2.261 -8.085 -5.689 1.00 97.31 82 HIS A O 1
ATOM 661 N N . ILE A 1 83 ? -2.576 -5.856 -5.844 1.00 97.19 83 ILE A N 1
ATOM 662 C CA . ILE A 1 83 ? -2.112 -5.710 -7.232 1.0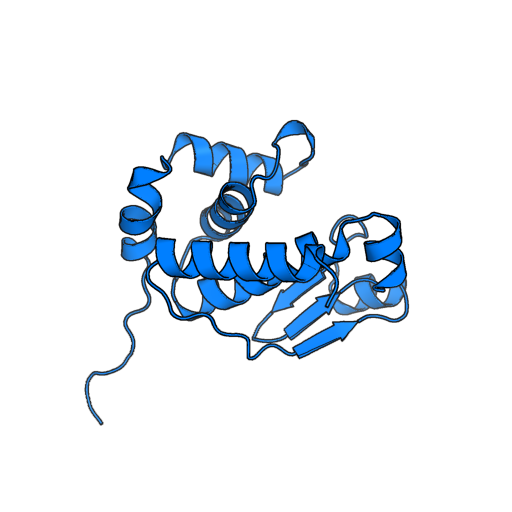0 97.19 83 ILE A CA 1
ATOM 663 C C . ILE A 1 83 ? -0.690 -6.254 -7.389 1.00 97.19 83 ILE A C 1
ATOM 665 O O . ILE A 1 83 ? -0.407 -7.017 -8.315 1.00 97.19 83 ILE A O 1
ATOM 669 N N . ILE A 1 84 ? 0.207 -5.920 -6.459 1.00 97.06 84 ILE A N 1
ATOM 670 C CA . ILE A 1 84 ? 1.592 -6.388 -6.508 1.00 97.06 84 ILE A CA 1
ATOM 671 C C . ILE A 1 84 ? 1.659 -7.910 -6.359 1.00 97.06 84 ILE A C 1
ATOM 673 O O . ILE A 1 84 ? 2.368 -8.553 -7.125 1.00 97.06 84 ILE A O 1
ATOM 677 N N . LEU A 1 85 ? 0.904 -8.504 -5.429 1.00 96.00 85 LEU A N 1
ATOM 678 C CA . LEU A 1 85 ? 0.917 -9.956 -5.210 1.00 96.00 85 LEU A CA 1
ATOM 679 C C . LEU A 1 85 ? 0.238 -10.755 -6.318 1.00 96.00 85 LEU A C 1
ATOM 681 O O . LEU A 1 85 ? 0.460 -11.962 -6.385 1.00 96.00 85 LEU A O 1
ATOM 685 N N . LEU A 1 86 ? -0.592 -10.141 -7.160 1.00 95.31 86 LEU A N 1
ATOM 686 C CA . LEU A 1 86 ? -1.104 -10.791 -8.367 1.00 95.31 86 LEU A CA 1
ATOM 687 C C . LEU A 1 86 ? -0.042 -10.853 -9.470 1.00 95.31 86 LEU A C 1
ATOM 689 O O . LEU A 1 86 ? 0.037 -11.853 -10.180 1.00 95.31 86 LEU A O 1
ATOM 693 N N . ASN A 1 87 ? 0.794 -9.819 -9.577 1.00 96.88 87 ASN A N 1
ATOM 694 C CA . ASN A 1 87 ? 1.659 -9.603 -10.737 1.00 96.88 87 ASN A CA 1
ATOM 695 C C . ASN A 1 87 ? 3.146 -9.910 -10.496 1.00 96.88 87 ASN A C 1
ATOM 697 O O . ASN A 1 87 ? 3.873 -10.151 -11.459 1.00 96.88 87 ASN A O 1
ATOM 701 N N . PHE A 1 88 ? 3.620 -9.914 -9.246 1.00 97.06 88 PHE A N 1
ATOM 702 C CA . PHE A 1 88 ? 5.045 -10.013 -8.921 1.00 97.06 88 PHE A CA 1
ATOM 703 C C . PHE A 1 88 ? 5.327 -10.897 -7.695 1.00 97.06 88 PHE A C 1
ATOM 705 O O . PHE A 1 88 ? 4.580 -10.897 -6.718 1.00 97.06 88 PHE A O 1
ATOM 712 N N . ASP A 1 89 ? 6.472 -11.582 -7.708 1.00 96.81 89 ASP A N 1
ATOM 713 C CA . ASP A 1 89 ? 7.026 -12.345 -6.579 1.00 96.81 89 ASP A CA 1
ATOM 714 C C . ASP A 1 89 ? 8.132 -11.563 -5.854 1.00 96.81 89 ASP A C 1
ATOM 716 O O . ASP A 1 89 ? 9.266 -12.020 -5.694 1.00 96.81 89 ASP A O 1
ATOM 720 N N . LEU A 1 90 ? 7.812 -10.338 -5.425 1.00 96.94 90 LEU A N 1
ATOM 721 C CA . LEU A 1 90 ? 8.765 -9.485 -4.716 1.00 96.94 90 LEU A CA 1
ATOM 722 C C . LEU A 1 90 ? 9.077 -10.037 -3.314 1.00 96.94 90 LEU A C 1
ATOM 724 O O . LEU A 1 90 ? 8.172 -10.474 -2.597 1.00 96.94 90 LEU A O 1
ATOM 728 N N . PRO A 1 91 ? 10.334 -9.940 -2.842 1.00 96.94 91 PRO A N 1
ATOM 729 C CA . PRO A 1 91 ? 10.626 -10.174 -1.436 1.00 96.94 91 PRO A CA 1
ATOM 730 C C . PRO A 1 91 ? 9.903 -9.129 -0.572 1.00 96.94 91 PRO A C 1
ATOM 732 O O . PRO A 1 91 ? 9.798 -7.963 -0.951 1.00 96.94 91 PRO A O 1
ATOM 735 N N . SER A 1 92 ? 9.458 -9.524 0.625 1.00 94.94 92 SER A N 1
ATOM 736 C CA . SER A 1 92 ? 8.582 -8.702 1.483 1.00 94.94 92 SER A CA 1
ATOM 737 C C . SER A 1 92 ? 9.104 -7.289 1.761 1.00 94.94 92 SER A C 1
ATOM 739 O O . SER A 1 92 ? 8.332 -6.334 1.761 1.00 94.94 92 SER A O 1
ATOM 741 N N . TRP A 1 93 ? 10.418 -7.135 1.953 1.00 97.00 93 TRP A N 1
ATOM 742 C CA . TRP A 1 93 ? 11.038 -5.825 2.165 1.00 97.00 93 TRP A CA 1
ATOM 743 C C . TRP A 1 93 ? 10.894 -4.902 0.945 1.00 97.00 93 TRP A C 1
ATOM 745 O O . TRP A 1 93 ? 10.742 -3.696 1.113 1.00 97.00 93 TRP A O 1
ATOM 755 N N . MET A 1 94 ? 10.963 -5.461 -0.269 1.00 98.00 94 MET A N 1
ATOM 756 C CA . MET A 1 94 ? 10.877 -4.709 -1.520 1.00 98.00 94 MET A CA 1
ATOM 757 C C . MET A 1 94 ? 9.425 -4.378 -1.829 1.00 98.00 94 MET A C 1
ATOM 759 O O . MET A 1 94 ? 9.152 -3.255 -2.225 1.00 98.00 94 MET A O 1
ATOM 763 N N . GLN A 1 95 ? 8.504 -5.315 -1.591 1.00 97.75 95 GLN A N 1
ATOM 764 C CA . GLN A 1 95 ? 7.072 -5.066 -1.723 1.00 97.75 95 GLN A CA 1
ATOM 765 C C . GLN A 1 95 ? 6.630 -3.889 -0.844 1.00 97.75 95 GLN A C 1
ATOM 767 O O . GLN A 1 95 ? 6.084 -2.913 -1.345 1.00 97.75 95 GLN A O 1
ATOM 772 N N . GLU A 1 96 ? 6.904 -3.960 0.458 1.00 97.75 96 GLU A N 1
ATOM 773 C CA . GLU A 1 96 ? 6.517 -2.910 1.403 1.00 97.75 96 GLU A CA 1
ATOM 774 C C . GLU A 1 96 ? 7.252 -1.592 1.113 1.00 97.75 96 GLU A C 1
ATOM 776 O O . GLU A 1 96 ? 6.650 -0.520 1.103 1.00 97.75 96 GLU A O 1
ATOM 781 N N . GLY A 1 97 ? 8.555 -1.663 0.815 1.00 98.19 97 GLY A N 1
ATOM 782 C CA . GLY A 1 97 ? 9.356 -0.493 0.458 1.00 98.19 97 GLY A CA 1
ATOM 783 C C . GLY A 1 97 ? 8.858 0.220 -0.803 1.00 98.19 97 GLY A C 1
ATOM 784 O O . GLY A 1 97 ? 8.779 1.447 -0.802 1.00 98.19 97 GLY A O 1
ATOM 785 N N . LEU A 1 98 ? 8.471 -0.534 -1.838 1.0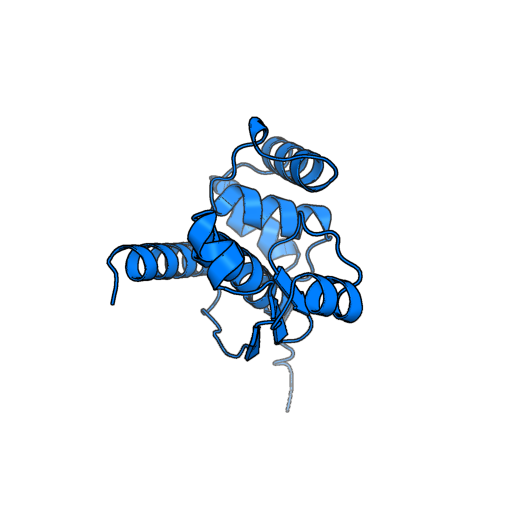0 98.44 98 LEU A N 1
ATOM 786 C CA . LEU A 1 98 ? 7.901 -0.015 -3.084 1.00 98.44 98 LEU A CA 1
ATOM 787 C C . LEU A 1 98 ? 6.585 0.725 -2.825 1.00 98.44 98 LEU A C 1
ATOM 789 O O . LEU A 1 98 ? 6.434 1.860 -3.270 1.00 98.44 98 LEU A O 1
ATOM 793 N N . ILE A 1 99 ? 5.656 0.113 -2.082 1.00 98.12 99 ILE A N 1
ATOM 794 C CA . ILE A 1 99 ? 4.351 0.720 -1.771 1.00 98.12 99 ILE A CA 1
ATOM 795 C C . ILE A 1 99 ? 4.546 2.027 -0.998 1.00 98.12 99 ILE A C 1
ATOM 797 O O . ILE A 1 99 ? 4.007 3.065 -1.386 1.00 98.12 99 ILE A O 1
ATOM 801 N N . LEU A 1 100 ? 5.369 2.007 0.055 1.00 97.69 100 LEU A N 1
ATOM 802 C CA . LEU A 1 100 ? 5.666 3.196 0.859 1.00 97.69 100 LEU A CA 1
ATOM 803 C C . LEU A 1 100 ? 6.338 4.297 0.029 1.00 97.69 100 LEU A C 1
ATOM 805 O O . LEU A 1 100 ? 6.050 5.480 0.215 1.00 97.69 100 LEU A O 1
ATOM 809 N N . TYR A 1 101 ? 7.230 3.928 -0.890 1.00 97.75 101 TYR A N 1
ATOM 810 C CA . TYR A 1 101 ? 7.907 4.884 -1.758 1.00 97.75 101 TYR A CA 1
ATOM 811 C C . TYR A 1 101 ? 6.935 5.541 -2.746 1.00 97.75 101 TYR A C 1
ATOM 813 O O . TYR A 1 101 ? 6.883 6.769 -2.835 1.00 97.75 101 TYR A O 1
ATOM 821 N N . LEU A 1 102 ? 6.123 4.740 -3.443 1.00 97.19 102 LEU A N 1
ATOM 822 C CA . LEU A 1 102 ? 5.201 5.215 -4.478 1.00 97.19 102 LEU A CA 1
ATOM 823 C C . LEU A 1 102 ? 4.033 6.044 -3.933 1.00 97.19 102 LEU A C 1
ATOM 825 O O . LEU A 1 102 ? 3.589 6.972 -4.609 1.00 97.19 102 LEU A O 1
ATOM 829 N N . THR A 1 103 ? 3.595 5.756 -2.705 1.00 95.25 103 THR A N 1
ATOM 830 C CA . THR A 1 103 ? 2.575 6.535 -1.973 1.00 95.25 103 THR A CA 1
ATOM 831 C C . THR A 1 103 ? 3.156 7.768 -1.264 1.00 95.25 103 THR A C 1
ATOM 833 O O . THR A 1 103 ? 2.449 8.514 -0.584 1.00 95.25 103 THR A O 1
ATOM 836 N N . GLY A 1 104 ? 4.464 8.015 -1.404 1.00 94.69 104 GLY A N 1
ATOM 837 C CA . GLY A 1 104 ? 5.124 9.207 -0.877 1.00 94.69 104 GLY A CA 1
ATOM 838 C C . GLY A 1 104 ? 5.275 9.230 0.647 1.00 94.69 104 GLY A C 1
ATOM 839 O O . GLY A 1 104 ? 5.413 10.319 1.231 1.00 94.69 104 GLY A O 1
ATOM 840 N N . ALA A 1 105 ? 5.272 8.060 1.297 1.00 94.31 105 ALA A N 1
ATOM 841 C CA . ALA A 1 105 ? 5.457 7.935 2.735 1.00 94.31 105 ALA A CA 1
ATOM 842 C C . ALA A 1 105 ? 6.759 8.612 3.190 1.00 94.31 105 ALA A C 1
ATOM 844 O O . ALA A 1 105 ? 7.784 8.633 2.506 1.00 94.31 105 ALA A O 1
ATOM 845 N N . LYS A 1 106 ? 6.718 9.211 4.381 1.00 94.06 106 LYS A N 1
ATOM 846 C CA . LYS A 1 106 ? 7.832 9.991 4.926 1.00 94.06 106 LYS A CA 1
ATOM 847 C C . LYS A 1 106 ? 8.563 9.163 5.987 1.00 94.06 106 LYS A C 1
ATOM 849 O O . LYS A 1 106 ? 7.937 8.848 7.000 1.00 94.06 106 LYS A O 1
ATOM 854 N N . PRO A 1 107 ? 9.869 8.845 5.834 1.00 93.69 107 PRO A N 1
ATOM 855 C CA . PRO A 1 107 ? 10.608 8.001 6.784 1.00 93.69 107 PRO A CA 1
ATOM 856 C C . PRO A 1 107 ? 10.550 8.468 8.247 1.00 93.69 107 PRO A C 1
ATOM 858 O O . PRO A 1 107 ? 10.727 7.673 9.165 1.00 93.69 107 PRO A O 1
ATOM 861 N N . GLN A 1 108 ? 10.319 9.762 8.473 1.00 93.94 108 GLN A N 1
ATOM 862 C CA . GLN A 1 108 ? 10.225 10.394 9.791 1.00 93.94 108 GLN A CA 1
ATOM 863 C C . GLN A 1 108 ? 8.907 10.058 10.505 1.00 93.94 108 GLN A C 1
ATOM 865 O O . GLN A 1 108 ? 8.840 10.145 11.725 1.00 93.94 108 GLN A O 1
ATOM 870 N N . LYS A 1 109 ? 7.872 9.675 9.746 1.00 90.38 109 LYS A N 1
ATOM 871 C CA . LYS A 1 109 ? 6.555 9.258 10.249 1.00 90.38 109 LYS A CA 1
ATOM 872 C C . LYS A 1 109 ? 6.432 7.739 10.411 1.00 90.38 109 LYS A C 1
ATOM 874 O O . LYS A 1 109 ? 5.417 7.265 10.907 1.00 90.38 109 LYS A O 1
ATOM 879 N N . LEU A 1 110 ? 7.444 6.984 9.981 1.00 91.12 110 LEU A N 1
ATOM 880 C CA . LEU A 1 110 ? 7.472 5.526 10.048 1.00 91.12 110 LEU A CA 1
ATOM 881 C C . LEU A 1 110 ? 8.332 5.048 11.220 1.00 91.12 110 LEU A C 1
ATOM 883 O O . LEU A 1 110 ? 9.268 5.722 11.655 1.00 91.12 110 LEU A O 1
ATOM 887 N N . SER A 1 111 ? 8.051 3.840 11.697 1.00 89.56 111 SER A N 1
ATOM 888 C CA . SER A 1 111 ? 8.811 3.170 12.751 1.00 89.56 111 SER A CA 1
ATOM 889 C C . SER A 1 111 ? 9.046 1.695 12.407 1.00 89.56 111 SER A C 1
ATOM 891 O O . SER A 1 111 ? 8.408 1.139 11.510 1.00 89.56 111 SER A O 1
ATOM 893 N N . GLY A 1 112 ? 10.008 1.069 13.094 1.00 91.19 112 GLY A N 1
ATOM 894 C CA . GLY A 1 112 ? 10.344 -0.347 12.920 1.00 91.19 112 GLY A CA 1
ATOM 895 C C . GLY A 1 112 ? 10.667 -0.732 11.471 1.00 91.19 112 GLY A C 1
ATOM 896 O O . GLY A 1 112 ? 11.299 0.029 10.735 1.00 91.19 112 GLY A O 1
ATOM 897 N N . ARG A 1 113 ? 10.191 -1.913 11.057 1.00 92.50 113 ARG A N 1
ATOM 898 C CA . ARG A 1 113 ? 10.498 -2.502 9.744 1.00 92.50 113 ARG A CA 1
ATOM 899 C C . ARG A 1 113 ? 10.024 -1.662 8.559 1.00 92.50 113 ARG A C 1
ATOM 901 O O . ARG A 1 113 ? 10.735 -1.610 7.568 1.00 92.50 113 ARG A O 1
ATOM 908 N N . HIS A 1 114 ? 8.888 -0.964 8.647 1.00 93.38 114 HIS A N 1
ATOM 909 C CA . HIS A 1 114 ? 8.411 -0.115 7.542 1.00 93.38 114 HIS A CA 1
ATOM 910 C C . HIS A 1 114 ? 9.410 1.000 7.214 1.00 93.38 114 HIS A C 1
ATOM 912 O O . HIS A 1 114 ? 9.707 1.256 6.049 1.00 93.38 114 HIS A O 1
ATOM 918 N N . LYS A 1 115 ? 9.997 1.624 8.245 1.00 96.12 115 LYS A N 1
ATOM 919 C CA . LYS A 1 115 ? 11.048 2.628 8.052 1.00 96.12 115 LYS A CA 1
ATOM 920 C C . LYS A 1 115 ? 12.295 2.012 7.416 1.00 96.12 115 LYS A C 1
ATOM 922 O O . LYS A 1 115 ? 12.857 2.599 6.496 1.00 96.12 115 LYS A O 1
ATOM 927 N N . GLU A 1 116 ? 12.721 0.847 7.898 1.00 97.25 116 GLU A N 1
ATOM 928 C CA . GLU A 1 116 ? 13.882 0.130 7.356 1.00 97.25 116 GLU A CA 1
ATOM 929 C C . GLU A 1 116 ? 13.677 -0.260 5.888 1.00 97.25 116 GLU A C 1
ATOM 931 O O . GLU A 1 116 ? 14.573 -0.053 5.074 1.00 97.25 116 GLU A O 1
ATOM 936 N N . TYR A 1 117 ? 12.496 -0.772 5.537 1.00 97.94 117 TYR A N 1
ATOM 937 C CA . TYR A 1 117 ? 12.141 -1.180 4.179 1.00 97.94 117 TYR A CA 1
ATOM 938 C C . TYR A 1 117 ? 12.082 0.005 3.219 1.00 97.94 117 TYR A C 1
ATOM 940 O O . TYR A 1 117 ? 12.695 -0.068 2.156 1.00 97.94 117 TYR A O 1
ATOM 948 N N . LEU A 1 118 ? 11.456 1.121 3.611 1.00 98.00 118 LEU A N 1
ATOM 949 C CA . LEU A 1 118 ? 11.451 2.334 2.792 1.00 98.00 118 LEU A CA 1
ATOM 950 C C . LEU A 1 118 ? 12.874 2.865 2.562 1.00 98.00 118 LEU A C 1
ATOM 952 O O . LEU A 1 118 ? 13.264 3.115 1.426 1.00 98.00 118 LEU A O 1
ATOM 956 N N . LEU A 1 119 ? 13.676 3.003 3.624 1.00 97.94 119 LEU A N 1
ATOM 957 C CA . LEU A 1 119 ? 15.053 3.498 3.504 1.00 97.94 119 LEU A CA 1
ATOM 958 C C . LEU A 1 119 ? 15.930 2.570 2.661 1.00 97.94 119 LEU A C 1
ATOM 960 O O . LEU A 1 119 ? 16.788 3.036 1.912 1.00 97.94 119 LEU A O 1
ATOM 964 N N . ARG A 1 120 ? 15.722 1.258 2.787 1.00 98.06 120 ARG A N 1
ATOM 965 C CA . ARG A 1 120 ? 16.402 0.265 1.964 1.00 98.06 120 ARG A CA 1
ATOM 966 C C . ARG A 1 120 ? 16.023 0.418 0.494 1.00 98.06 120 ARG A C 1
ATOM 968 O O . ARG A 1 120 ? 16.921 0.495 -0.336 1.00 98.06 120 ARG A O 1
ATOM 975 N N . PHE A 1 121 ? 14.729 0.504 0.191 1.00 98.12 121 PHE A N 1
ATOM 976 C CA . PHE A 1 121 ? 14.233 0.673 -1.173 1.00 98.12 121 PHE A CA 1
ATOM 977 C C . PHE A 1 121 ? 14.790 1.949 -1.817 1.00 98.12 121 PHE A C 1
ATOM 979 O O . PHE A 1 121 ? 15.398 1.874 -2.876 1.00 98.12 121 PHE A O 1
ATOM 986 N N . MET A 1 122 ? 14.716 3.088 -1.118 1.00 97.31 122 MET A N 1
ATOM 987 C CA . MET A 1 122 ? 15.251 4.379 -1.584 1.00 97.31 122 MET A CA 1
ATOM 988 C C . MET A 1 122 ? 16.757 4.368 -1.884 1.00 97.31 122 MET A C 1
ATOM 990 O O . MET A 1 122 ? 17.232 5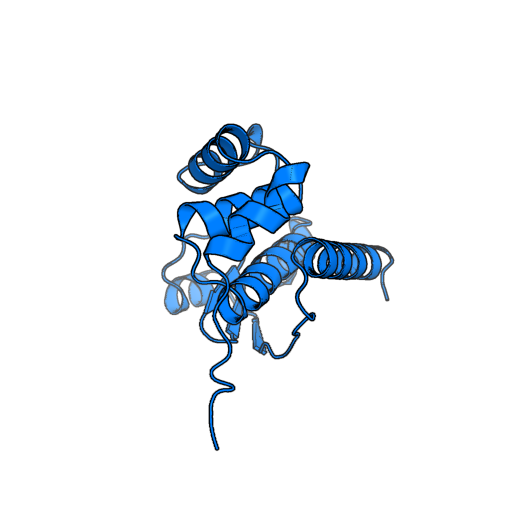.191 -2.660 1.00 97.31 122 MET A O 1
ATOM 994 N N . ARG A 1 123 ? 17.525 3.493 -1.225 1.00 97.62 123 ARG A N 1
ATOM 995 C CA . ARG A 1 123 ? 18.969 3.351 -1.452 1.00 97.62 123 ARG A CA 1
ATOM 996 C C . ARG A 1 123 ? 19.281 2.433 -2.633 1.00 97.62 123 ARG A C 1
ATOM 998 O O . ARG A 1 123 ? 20.324 2.595 -3.254 1.00 97.62 123 ARG A O 1
ATOM 1005 N N . GLU A 1 124 ? 18.434 1.436 -2.874 1.00 97.06 124 GLU A N 1
ATOM 1006 C CA . GLU A 1 124 ? 18.690 0.355 -3.834 1.00 97.06 124 GLU A CA 1
ATOM 1007 C C . GLU A 1 124 ? 18.003 0.572 -5.190 1.00 97.06 124 GLU A C 1
ATOM 1009 O O . GLU A 1 124 ? 18.413 -0.056 -6.162 1.00 97.06 124 GLU A O 1
ATOM 1014 N N . VAL A 1 125 ? 16.978 1.429 -5.265 1.00 96.38 125 VAL A N 1
ATOM 1015 C CA . VAL A 1 125 ? 16.148 1.620 -6.463 1.00 96.38 125 VAL A CA 1
ATOM 1016 C C . VAL A 1 125 ? 15.833 3.105 -6.657 1.00 96.38 125 VAL A C 1
ATOM 1018 O O . VAL A 1 125 ? 15.192 3.723 -5.803 1.00 96.38 125 VAL A O 1
ATOM 1021 N N . SER A 1 126 ? 16.266 3.685 -7.780 1.00 95.50 126 SER A N 1
ATOM 1022 C CA . SER A 1 126 ? 15.814 5.020 -8.205 1.00 95.50 126 SER A CA 1
ATOM 1023 C C . SER A 1 126 ? 14.423 4.962 -8.846 1.00 95.50 126 SER A C 1
ATOM 1025 O O . SER A 1 126 ? 13.980 3.899 -9.280 1.00 95.50 126 SER A O 1
ATOM 1027 N N . TYR A 1 127 ? 13.714 6.097 -8.911 1.00 94.81 127 TYR A N 1
ATOM 1028 C CA . TYR A 1 127 ? 12.349 6.144 -9.453 1.00 94.81 127 TYR A CA 1
ATOM 1029 C C . TYR A 1 127 ? 12.293 5.633 -10.901 1.00 94.81 127 TYR A C 1
ATOM 1031 O O . TYR A 1 127 ? 11.413 4.852 -11.257 1.00 94.81 127 TYR A O 1
ATOM 1039 N N . GLU A 1 128 ? 13.268 6.032 -11.715 1.00 96.19 128 GLU A N 1
ATOM 1040 C CA . GLU A 1 128 ? 13.379 5.691 -13.132 1.00 96.19 128 GLU A CA 1
ATOM 1041 C C . GLU A 1 128 ? 13.651 4.195 -13.355 1.00 96.19 128 GLU A C 1
ATOM 1043 O O . GLU A 1 128 ? 13.286 3.638 -14.389 1.00 96.19 128 GLU A O 1
ATOM 1048 N N . GLU A 1 129 ? 14.267 3.527 -12.379 1.00 96.50 129 GLU A N 1
ATOM 1049 C CA . GLU A 1 129 ? 14.596 2.102 -12.438 1.00 96.50 129 GLU A CA 1
ATOM 1050 C C . GLU A 1 129 ? 13.461 1.197 -11.955 1.00 96.50 129 GLU A C 1
ATOM 1052 O O . GLU A 1 129 ? 13.521 -0.009 -12.207 1.00 96.50 129 GLU A O 1
ATOM 1057 N N . ILE A 1 130 ? 12.433 1.739 -11.283 1.00 97.62 130 ILE A N 1
ATOM 1058 C CA . ILE A 1 130 ? 11.347 0.946 -10.683 1.00 97.62 130 ILE A CA 1
ATOM 1059 C C . ILE A 1 130 ? 10.775 -0.075 -11.670 1.00 97.62 130 ILE A C 1
ATOM 1061 O O . ILE A 1 130 ? 10.795 -1.257 -11.316 1.00 97.62 130 ILE A O 1
ATOM 1065 N N . PRO A 1 131 ? 10.336 0.305 -12.891 1.00 96.38 131 PRO A N 1
ATOM 1066 C CA . PRO A 1 131 ? 9.732 -0.652 -13.815 1.00 96.38 131 PRO A CA 1
ATOM 1067 C C . PRO A 1 131 ? 10.687 -1.801 -14.151 1.00 96.38 131 PRO A C 1
ATOM 1069 O O . PRO A 1 131 ? 10.301 -2.962 -14.097 1.00 96.38 131 PRO A O 1
ATOM 1072 N N . LEU A 1 132 ? 11.965 -1.499 -14.403 1.00 96.12 132 LEU A N 1
ATOM 1073 C CA . LEU A 1 132 ? 12.982 -2.496 -14.754 1.00 96.12 132 LEU A CA 1
ATOM 1074 C C . LEU A 1 132 ? 13.344 -3.416 -13.582 1.00 96.12 132 LEU A C 1
ATOM 1076 O O . LEU A 1 132 ? 13.683 -4.580 -13.794 1.00 96.12 132 LEU A O 1
ATOM 1080 N N . VAL A 1 133 ? 13.329 -2.905 -12.349 1.00 96.62 133 VAL A N 1
ATOM 1081 C CA . VAL A 1 133 ? 13.654 -3.692 -11.152 1.00 96.62 133 VAL A CA 1
ATOM 1082 C C . VAL A 1 133 ? 12.517 -4.643 -10.802 1.00 96.62 133 VAL A C 1
ATOM 1084 O O . VAL A 1 133 ? 12.787 -5.820 -10.555 1.00 96.62 133 VAL A O 1
ATOM 1087 N N . VAL A 1 134 ? 11.266 -4.169 -10.799 1.00 96.44 134 VAL A N 1
ATOM 1088 C CA . VAL A 1 134 ? 10.110 -5.018 -10.458 1.00 96.44 134 VAL A CA 1
ATOM 1089 C C . VAL A 1 134 ? 9.848 -6.078 -11.523 1.00 96.44 134 VAL A C 1
ATOM 1091 O O . VAL A 1 134 ? 9.458 -7.191 -11.180 1.00 96.44 134 VAL A O 1
ATOM 1094 N N . ASP A 1 135 ? 10.140 -5.785 -12.795 1.00 96.19 135 ASP A N 1
ATOM 1095 C CA . ASP A 1 135 ? 9.924 -6.713 -13.911 1.00 96.19 135 ASP A CA 1
ATOM 1096 C C . ASP A 1 135 ? 10.733 -8.011 -13.775 1.00 96.19 135 ASP A C 1
ATOM 1098 O O . ASP A 1 135 ? 10.278 -9.084 -14.165 1.00 96.19 135 ASP A O 1
ATOM 1102 N N . ARG A 1 136 ? 11.887 -7.956 -13.095 1.00 95.62 136 ARG A N 1
ATOM 1103 C CA . ARG A 1 136 ? 12.700 -9.144 -12.763 1.00 95.62 136 ARG A CA 1
ATOM 1104 C C . ARG A 1 136 ? 11.964 -10.150 -11.878 1.00 95.62 136 ARG A C 1
ATOM 1106 O O . ARG A 1 136 ? 12.367 -11.308 -11.817 1.00 95.62 136 ARG A O 1
ATOM 1113 N N . TYR A 1 137 ? 10.922 -9.700 -11.186 1.00 96.88 137 TYR A N 1
ATOM 1114 C CA . TYR A 1 137 ? 10.071 -10.499 -10.313 1.00 96.88 137 TYR A CA 1
ATOM 1115 C C . TYR A 1 137 ? 8.677 -10.707 -10.905 1.00 96.88 137 TYR A C 1
ATOM 1117 O O . TYR A 1 137 ? 7.794 -11.187 -10.196 1.00 96.88 137 TYR A O 1
ATOM 1125 N N . ARG A 1 138 ? 8.443 -10.322 -12.168 1.00 96.75 138 ARG A N 1
ATOM 1126 C CA . ARG A 1 138 ? 7.137 -10.487 -12.804 1.00 96.75 138 ARG A CA 1
ATOM 1127 C C . ARG A 1 138 ? 6.763 -11.961 -12.824 1.00 96.75 138 ARG A C 1
ATOM 1129 O O . ARG A 1 138 ? 7.521 -12.809 -13.302 1.00 96.75 138 ARG A O 1
ATOM 1136 N N . ARG A 1 139 ? 5.562 -12.255 -12.334 1.00 94.31 139 ARG A N 1
ATOM 1137 C CA . ARG A 1 139 ? 4.951 -13.564 -12.509 1.00 94.31 139 ARG A CA 1
ATOM 1138 C C . ARG A 1 139 ? 4.711 -13.766 -13.988 1.00 94.31 139 ARG A C 1
ATOM 1140 O O . ARG A 1 139 ? 4.003 -12.990 -14.627 1.00 94.31 139 ARG A O 1
ATOM 1147 N N . ARG A 1 140 ? 5.310 -14.815 -14.539 1.00 82.31 140 ARG A N 1
ATOM 1148 C CA . ARG A 1 140 ? 4.918 -15.283 -15.862 1.00 82.31 140 ARG A CA 1
ATOM 1149 C C . ARG A 1 140 ? 3.498 -15.797 -15.711 1.00 82.31 140 ARG A C 1
ATOM 1151 O O . ARG A 1 140 ? 3.243 -16.654 -14.870 1.00 82.31 140 ARG A O 1
ATOM 1158 N N . SER A 1 141 ? 2.571 -15.218 -16.458 1.00 62.06 141 SER A N 1
ATOM 1159 C CA . SER A 1 141 ? 1.272 -15.839 -16.626 1.00 62.06 141 SER A CA 1
ATOM 1160 C C . SER A 1 141 ? 1.522 -17.220 -17.227 1.00 62.06 141 SER A C 1
ATOM 1162 O O . SER A 1 141 ? 2.211 -17.336 -18.241 1.00 62.06 141 SER A O 1
ATOM 1164 N N . ASP A 1 142 ? 0.992 -18.267 -16.595 1.00 49.84 142 ASP A N 1
ATOM 1165 C CA . ASP A 1 142 ? 0.871 -19.585 -17.214 1.00 49.84 142 ASP A CA 1
ATOM 1166 C C . ASP A 1 142 ? -0.138 -19.469 -18.371 1.00 49.84 142 ASP A C 1
ATOM 1168 O O . ASP A 1 142 ? -1.291 -19.883 -18.286 1.00 49.84 142 ASP A O 1
ATOM 1172 N N . ILE A 1 143 ? 0.287 -18.825 -19.455 1.00 49.03 143 ILE A N 1
ATOM 1173 C CA . ILE A 1 143 ? -0.315 -18.905 -20.781 1.00 49.03 143 ILE A CA 1
ATOM 1174 C C . ILE A 1 143 ? 0.744 -19.555 -21.671 1.00 49.03 143 ILE A C 1
ATOM 1176 O O . ILE A 1 143 ? 1.194 -19.013 -22.672 1.00 49.03 143 ILE A O 1
ATOM 1180 N N . GLU A 1 144 ? 1.164 -20.751 -21.272 1.00 42.53 144 GLU A N 1
ATOM 1181 C CA . GLU A 1 144 ? 1.607 -21.764 -22.214 1.00 42.53 144 GLU A CA 1
ATOM 1182 C C . GLU A 1 144 ? 0.697 -22.986 -22.033 1.00 42.53 144 GLU A C 1
ATOM 1184 O O . GLU A 1 144 ? 0.801 -23.741 -21.071 1.00 42.53 144 GLU A O 1
ATOM 1189 N N . SER A 1 145 ? -0.178 -23.167 -23.025 1.00 41.44 145 SER A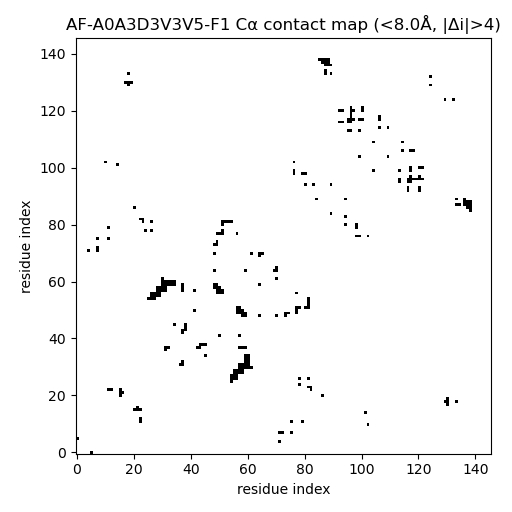 N 1
ATOM 1190 C CA . SER A 1 145 ? -0.845 -24.420 -23.407 1.00 41.44 145 SER A CA 1
ATOM 1191 C C . SER A 1 145 ? -2.029 -24.913 -22.556 1.00 41.44 145 SER A C 1
ATOM 1193 O O . SER A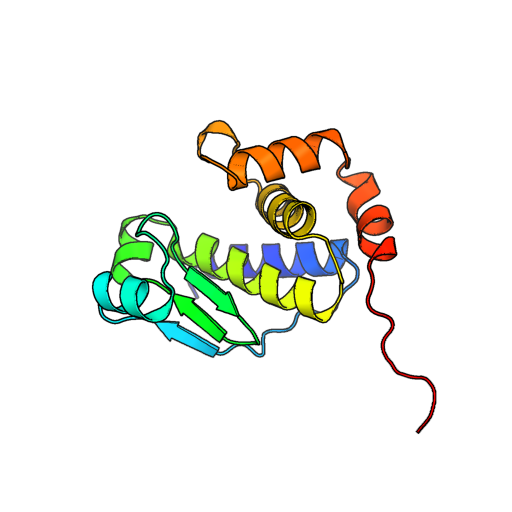 1 145 ? -1.907 -25.826 -21.738 1.00 41.44 145 SER A O 1
ATOM 1195 N N . ARG A 1 146 ? -3.229 -24.424 -22.893 1.00 35.22 146 ARG A N 1
ATOM 1196 C CA . ARG A 1 146 ? -4.407 -25.287 -23.075 1.00 35.22 146 ARG A CA 1
ATOM 1197 C C . ARG A 1 146 ? -5.061 -24.989 -24.413 1.00 35.22 146 ARG A C 1
ATOM 1199 O O . ARG A 1 146 ? -5.113 -23.792 -24.764 1.00 35.22 146 ARG A O 1
#

pLDDT: mean 92.15, std 11.58, range [35.22, 98.44]